Protein AF-X0WK59-F1 (afdb_monomer_lite)

Secondary structure (DSSP, 8-state):
-EEES--SS-HHHHHHHHHHHHS-TTT---EEEESS--SGGGGGS-TTSEEEE---SSHHHHHHHHHHHHHHH--SEEEEE--SSSSHHHHHHHHHHH--S-PEEEEE----GGG-

Organism: NCBI:txid412755

Foldseek 3Di:
DEEDAELAPDPLSVVVLVCQVDPDPVVDQAEYEYCAHDHDCNVSHDPSHHYHHQPDPDQVSSQVVVLVVCVVVVDQEYEYTDDPPGHVVSVVVSVVPDDPHNRHYHYDDDPPVVVD

pLDDT: mean 79.13, std 13.04, range [44.16, 94.69]

Radius of gyration: 13.74 Å; chains: 1; bounding box: 38×29×37 Å

Sequence (116 aa):
MILSITLEGGGSEKRTVYLLKYINRNIFEPILCLKEKKGEYLKDIPRHTKLYAIKRRYKLLTLLEMCKVILKEKPDIIFGNNVWGMNTIAIVALKLMFLKRQVKLIMGVGTNPSYF

Structure (mmCIF, N/CA/C/O backbone):
data_AF-X0WK59-F1
#
_entry.id   AF-X0WK59-F1
#
loop_
_atom_site.group_PDB
_atom_site.id
_atom_site.type_symbol
_atom_site.label_atom_id
_atom_site.label_alt_id
_atom_site.label_comp_id
_atom_site.label_asym_id
_atom_site.label_entity_id
_atom_site.label_seq_id
_atom_site.pdbx_PDB_ins_code
_atom_site.Cartn_x
_atom_site.Cartn_y
_atom_site.Cartn_z
_atom_site.occupancy
_atom_site.B_iso_or_equiv
_atom_site.auth_seq_id
_atom_site.auth_comp_id
_atom_site.auth_asym_id
_atom_site.auth_atom_id
_atom_site.pdbx_PDB_model_num
ATOM 1 N N . MET A 1 1 ? -6.827 -3.117 2.124 1.00 85.50 1 MET A N 1
ATOM 2 C CA . MET A 1 1 ? -5.871 -2.131 1.569 1.00 85.50 1 MET A CA 1
ATOM 3 C C . MET A 1 1 ? -4.638 -2.847 1.035 1.00 85.50 1 MET A C 1
ATOM 5 O O . MET A 1 1 ? -4.091 -3.689 1.731 1.00 85.50 1 MET A O 1
ATOM 9 N N . ILE A 1 2 ? -4.212 -2.530 -0.183 1.00 84.88 2 ILE A N 1
ATOM 10 C CA . ILE A 1 2 ? -2.998 -3.043 -0.820 1.00 84.88 2 ILE A CA 1
ATOM 11 C C . ILE A 1 2 ? -1.954 -1.934 -0.846 1.00 84.88 2 ILE A C 1
ATOM 13 O O . ILE A 1 2 ? -2.257 -0.800 -1.223 1.00 84.88 2 ILE A O 1
ATOM 17 N N . LEU A 1 3 ? -0.728 -2.272 -0.467 1.00 83.75 3 LEU A N 1
ATOM 18 C CA . L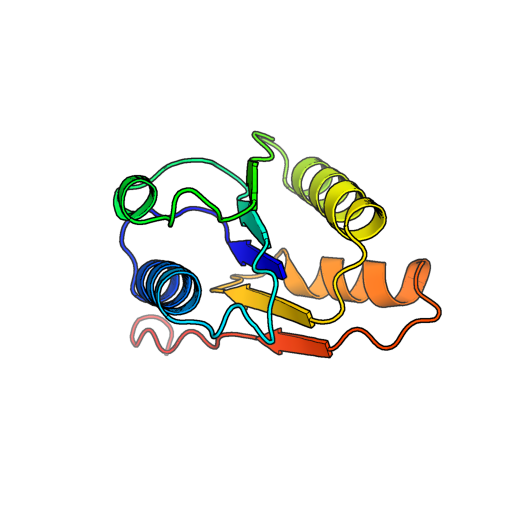EU A 1 3 ? 0.398 -1.352 -0.424 1.00 83.75 3 LEU A CA 1
ATOM 19 C C . LEU A 1 3 ? 1.462 -1.818 -1.412 1.00 83.75 3 LEU A C 1
ATOM 21 O O . LEU A 1 3 ? 1.923 -2.959 -1.340 1.00 83.75 3 LEU A O 1
ATOM 25 N N . SER A 1 4 ? 1.843 -0.926 -2.323 1.00 81.44 4 SER A N 1
ATOM 26 C CA . SER A 1 4 ? 2.898 -1.163 -3.312 1.00 81.44 4 SER A CA 1
ATOM 27 C C . SER A 1 4 ? 3.768 0.084 -3.468 1.00 81.44 4 SER A C 1
ATOM 29 O O . SER A 1 4 ? 3.376 1.196 -3.108 1.00 81.44 4 SER A O 1
ATOM 31 N N . ILE A 1 5 ? 4.981 -0.082 -3.986 1.00 80.50 5 ILE A N 1
ATOM 32 C CA . ILE A 1 5 ? 5.884 1.045 -4.245 1.00 80.50 5 ILE A CA 1
ATOM 33 C C . ILE A 1 5 ? 5.486 1.708 -5.571 1.00 80.50 5 ILE A C 1
ATOM 35 O O . ILE A 1 5 ? 5.230 2.914 -5.599 1.00 80.50 5 ILE A O 1
ATOM 39 N N . THR A 1 6 ? 5.392 0.912 -6.637 1.00 83.19 6 THR A N 1
ATOM 40 C CA . THR A 1 6 ? 5.086 1.326 -8.017 1.00 83.19 6 THR A CA 1
ATOM 41 C C . THR A 1 6 ? 4.257 0.232 -8.706 1.00 83.19 6 THR A C 1
ATOM 43 O O . THR A 1 6 ? 3.857 -0.744 -8.058 1.00 83.19 6 THR A O 1
ATOM 46 N N . LEU A 1 7 ? 3.962 0.404 -9.999 1.00 85.94 7 LEU A N 1
ATOM 47 C CA . LEU A 1 7 ? 3.330 -0.596 -10.866 1.00 85.94 7 LEU A CA 1
ATOM 48 C C . LEU A 1 7 ? 4.096 -0.765 -12.196 1.00 85.94 7 LEU A C 1
ATOM 50 O O . LEU A 1 7 ? 3.499 -0.793 -13.269 1.00 85.94 7 LEU A O 1
ATOM 54 N N . GLU A 1 8 ? 5.430 -0.822 -12.131 1.00 83.25 8 GLU A N 1
ATOM 55 C CA . GLU A 1 8 ? 6.333 -0.707 -13.295 1.00 83.25 8 GLU A CA 1
ATOM 56 C C . GLU A 1 8 ? 6.459 -1.939 -14.196 1.00 83.25 8 GLU A C 1
ATOM 58 O O . GLU A 1 8 ? 6.977 -1.791 -15.292 1.00 83.25 8 GLU A O 1
ATOM 63 N N . GLY A 1 9 ? 5.961 -3.115 -13.804 1.00 76.31 9 GLY A N 1
ATOM 64 C CA . GLY A 1 9 ? 5.962 -4.280 -14.706 1.00 76.31 9 GLY A CA 1
ATOM 65 C C . GLY A 1 9 ? 6.348 -5.615 -14.071 1.00 76.31 9 GLY A C 1
ATOM 66 O O . GLY A 1 9 ? 6.134 -6.659 -14.685 1.00 76.31 9 GLY A O 1
ATOM 67 N N . GLY A 1 10 ? 6.857 -5.618 -12.836 1.00 81.69 10 GLY A N 1
ATOM 68 C CA . GLY A 1 10 ? 7.308 -6.833 -12.152 1.00 81.69 10 GLY A CA 1
ATOM 69 C C . GLY A 1 10 ? 6.196 -7.832 -11.798 1.00 81.69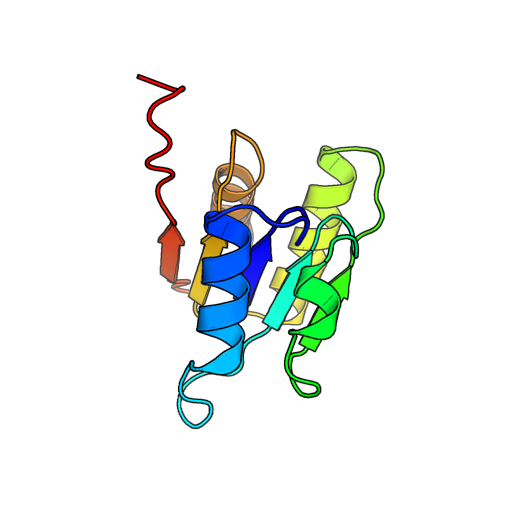 10 GLY A C 1
ATOM 70 O O . GLY A 1 10 ? 4.997 -7.530 -11.805 1.00 81.69 10 GLY A O 1
ATOM 71 N N . GLY A 1 11 ? 6.598 -9.064 -11.461 1.00 82.19 11 GLY A N 1
ATOM 72 C CA . GLY A 1 11 ? 5.667 -10.148 -11.120 1.00 82.19 11 GLY A CA 1
ATOM 73 C C . GLY A 1 11 ? 4.812 -9.839 -9.887 1.00 82.19 11 GLY A C 1
ATOM 74 O O . GLY A 1 11 ? 3.630 -10.178 -9.828 1.00 82.19 11 GLY A O 1
ATOM 75 N N . SER A 1 12 ? 5.375 -9.128 -8.913 1.00 80.75 12 SER A N 1
ATOM 76 C CA . SER A 1 12 ? 4.634 -8.610 -7.766 1.00 80.75 12 SER A CA 1
ATOM 77 C C . SER A 1 12 ? 3.547 -7.620 -8.177 1.00 80.75 12 SER A C 1
ATOM 79 O O . SER A 1 12 ? 2.402 -7.727 -7.744 1.00 80.75 12 SER A O 1
ATOM 81 N N . GLU A 1 13 ? 3.880 -6.638 -8.996 1.00 86.75 13 GLU A N 1
ATOM 82 C CA . GLU A 1 13 ? 3.002 -5.565 -9.449 1.00 86.75 13 GLU A CA 1
ATOM 83 C C . GLU A 1 13 ? 1.851 -6.144 -10.274 1.00 86.75 13 GLU A C 1
ATOM 85 O O . GLU A 1 13 ? 0.689 -5.804 -10.037 1.00 86.75 13 GLU A O 1
ATOM 90 N N . LYS A 1 14 ? 2.158 -7.117 -11.143 1.00 88.31 14 LYS A N 1
ATOM 91 C CA . LYS A 1 14 ? 1.161 -7.885 -11.896 1.00 88.31 14 LYS A CA 1
ATOM 92 C C . LYS A 1 14 ? 0.181 -8.603 -10.967 1.00 88.31 14 LYS A C 1
ATOM 94 O O . LYS A 1 14 ? -1.025 -8.509 -11.181 1.00 88.31 14 LYS A O 1
ATOM 99 N N . ARG A 1 15 ? 0.663 -9.258 -9.899 1.00 88.12 15 ARG A N 1
ATOM 100 C CA . ARG A 1 15 ? -0.204 -9.881 -8.875 1.00 88.12 15 ARG A CA 1
ATOM 101 C C . ARG A 1 15 ? -1.103 -8.859 -8.180 1.00 88.12 15 ARG A C 1
ATOM 103 O O . ARG A 1 15 ? -2.280 -9.139 -7.984 1.00 88.12 15 AR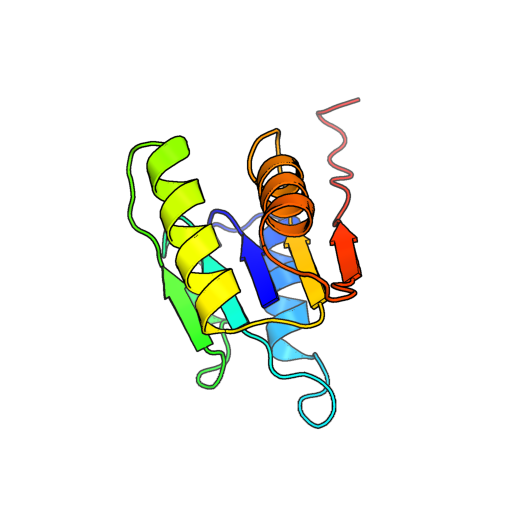G A O 1
ATOM 110 N N . THR A 1 16 ? -0.585 -7.677 -7.844 1.00 89.62 16 THR A N 1
ATOM 111 C CA . THR A 1 16 ? -1.390 -6.603 -7.232 1.00 89.62 16 THR A CA 1
ATOM 112 C C . THR A 1 16 ? -2.519 -6.158 -8.149 1.00 89.62 16 THR A C 1
ATOM 114 O O . THR A 1 16 ? -3.664 -6.071 -7.716 1.00 89.62 16 THR A O 1
ATOM 117 N N . VAL A 1 17 ? -2.219 -5.912 -9.421 1.00 91.62 17 VAL A N 1
ATOM 118 C CA . VAL A 1 17 ? -3.221 -5.500 -10.413 1.00 91.62 17 VAL A CA 1
ATOM 119 C C . VAL A 1 17 ? -4.244 -6.607 -10.644 1.00 91.62 17 VAL A C 1
ATOM 121 O O . VAL A 1 17 ? -5.439 -6.334 -10.700 1.00 91.62 17 VAL A O 1
ATOM 124 N N . TYR A 1 18 ? -3.797 -7.859 -10.713 1.00 92.62 18 TYR A N 1
ATOM 125 C CA . TYR A 1 18 ? -4.680 -9.012 -10.848 1.00 92.62 18 TYR A CA 1
ATOM 126 C C . TYR A 1 18 ? -5.627 -9.141 -9.648 1.00 92.62 18 TYR A C 1
ATOM 128 O O . TYR A 1 18 ? -6.837 -9.254 -9.827 1.00 92.62 18 TYR A O 1
ATOM 136 N N . LEU A 1 19 ? -5.102 -9.025 -8.425 1.00 91.81 19 LEU A N 1
ATOM 137 C CA . LEU A 1 19 ? -5.915 -9.024 -7.211 1.00 91.81 19 LEU A CA 1
ATOM 138 C C . LEU A 1 19 ? -6.931 -7.877 -7.233 1.00 91.81 19 LEU A C 1
ATOM 140 O O . LEU A 1 19 ? -8.104 -8.097 -6.966 1.00 91.81 19 LEU A O 1
ATOM 144 N N . LEU A 1 20 ? -6.516 -6.668 -7.617 1.00 93.12 20 LEU A N 1
ATOM 145 C CA . LEU A 1 20 ? -7.432 -5.535 -7.755 1.00 93.12 20 LEU A CA 1
ATOM 146 C C . LEU A 1 20 ? -8.529 -5.790 -8.791 1.00 93.12 20 LEU A C 1
ATOM 148 O O . LEU A 1 20 ? -9.666 -5.391 -8.556 1.00 93.12 20 LEU A O 1
ATOM 152 N N . LYS A 1 21 ? -8.216 -6.432 -9.920 1.00 93.75 21 LYS A N 1
ATOM 153 C CA . LYS A 1 21 ? -9.192 -6.738 -10.977 1.00 93.75 21 LYS A CA 1
ATOM 154 C C . LYS A 1 21 ? -10.225 -7.772 -10.530 1.00 93.75 21 LYS A C 1
ATOM 156 O O . LYS A 1 21 ? -11.406 -7.567 -10.791 1.00 93.75 21 LYS A O 1
ATOM 161 N N . TYR A 1 22 ? -9.790 -8.833 -9.852 1.00 94.69 22 TYR A N 1
ATOM 162 C CA . TYR A 1 22 ? -10.606 -10.037 -9.655 1.00 94.69 22 TYR A CA 1
ATOM 163 C C . TYR A 1 22 ? -11.056 -10.299 -8.213 1.00 94.69 22 TYR A C 1
ATOM 165 O O . TYR A 1 22 ? -11.785 -11.258 -7.974 1.00 94.69 22 TYR A O 1
ATOM 173 N N . ILE A 1 23 ? -10.662 -9.475 -7.237 1.00 93.50 23 ILE A N 1
ATOM 174 C CA . ILE A 1 23 ? -11.170 -9.615 -5.868 1.00 93.50 23 ILE A CA 1
ATOM 175 C C . ILE A 1 23 ? -12.688 -9.389 -5.821 1.00 93.50 23 ILE A C 1
ATOM 177 O O . ILE A 1 23 ? -13.210 -8.460 -6.439 1.00 93.50 23 ILE A O 1
ATOM 181 N N . ASN A 1 24 ? -13.400 -10.236 -5.071 1.00 94.31 24 ASN A N 1
ATOM 182 C CA . ASN A 1 24 ? -14.849 -10.126 -4.921 1.00 94.31 24 ASN A CA 1
ATOM 183 C C . ASN A 1 24 ? -15.222 -8.839 -4.165 1.00 94.31 24 ASN A C 1
ATOM 185 O O . ASN A 1 24 ? -14.908 -8.682 -2.985 1.00 94.31 24 ASN A O 1
ATOM 189 N N . ARG A 1 25 ? -15.932 -7.938 -4.844 1.00 90.81 25 ARG A N 1
ATOM 190 C CA . ARG A 1 25 ? -16.260 -6.591 -4.349 1.00 90.81 25 ARG A CA 1
ATOM 191 C C . ARG A 1 25 ? -17.455 -6.536 -3.414 1.00 90.81 25 ARG A C 1
ATOM 193 O O . ARG A 1 25 ? -17.619 -5.548 -2.714 1.00 90.81 25 ARG A O 1
ATOM 200 N N . ASN A 1 26 ? -18.236 -7.611 -3.361 1.00 94.06 26 ASN A N 1
ATOM 201 C CA . ASN A 1 26 ? -19.312 -7.752 -2.383 1.00 94.06 26 ASN A CA 1
ATOM 202 C C . ASN A 1 26 ? -18.759 -8.050 -0.981 1.00 94.06 26 ASN A C 1
ATOM 204 O O . ASN A 1 26 ? -19.471 -7.909 0.005 1.00 94.06 26 ASN A O 1
ATOM 208 N N . ILE A 1 27 ? -17.495 -8.483 -0.901 1.00 94.06 27 ILE A N 1
ATOM 209 C CA . ILE A 1 27 ? -16.817 -8.859 0.346 1.00 94.06 27 ILE A CA 1
ATOM 210 C C . ILE A 1 27 ? -15.699 -7.867 0.676 1.00 94.06 27 ILE A C 1
ATOM 212 O O . ILE A 1 27 ? -15.447 -7.581 1.843 1.00 94.06 27 ILE A O 1
ATOM 216 N N . PHE A 1 28 ? -15.010 -7.345 -0.342 1.00 93.31 28 PHE A N 1
ATOM 217 C CA . PHE A 1 28 ? -13.840 -6.495 -0.158 1.00 93.31 28 PHE A CA 1
ATOM 218 C C . PHE A 1 28 ? -13.989 -5.143 -0.850 1.00 93.31 28 PHE A C 1
ATOM 220 O O . PHE A 1 28 ? -14.313 -5.069 -2.033 1.00 93.31 28 PHE A O 1
ATOM 227 N N . GLU A 1 29 ? -13.593 -4.083 -0.147 1.00 93.75 29 GLU A N 1
ATOM 228 C CA . GLU A 1 29 ? -13.404 -2.749 -0.715 1.00 93.75 29 GLU A CA 1
ATOM 229 C C . GLU A 1 29 ? -11.897 -2.483 -0.923 1.00 93.75 29 GLU A C 1
ATOM 231 O O . GLU A 1 29 ? -11.172 -2.100 0.005 1.00 93.75 29 GLU A O 1
ATOM 236 N N . PRO A 1 30 ? -11.344 -2.759 -2.121 1.00 92.81 30 PRO A N 1
ATOM 237 C CA . PRO A 1 30 ? -9.914 -2.635 -2.340 1.00 92.81 30 PRO A CA 1
ATOM 238 C C . PRO A 1 30 ? -9.483 -1.170 -2.458 1.00 92.81 30 PRO A C 1
ATOM 240 O O . PRO A 1 30 ? -9.829 -0.460 -3.401 1.00 92.81 30 PRO A O 1
ATOM 243 N N . ILE A 1 31 ? -8.616 -0.764 -1.534 1.00 93.12 31 ILE A N 1
ATOM 244 C CA . ILE A 1 31 ? -7.886 0.506 -1.564 1.00 93.12 31 ILE A CA 1
ATOM 245 C C . ILE A 1 31 ? -6.442 0.213 -1.954 1.00 93.12 31 ILE A C 1
ATOM 247 O O . ILE A 1 31 ? -5.800 -0.600 -1.287 1.00 93.12 31 ILE A O 1
ATOM 251 N N . LEU A 1 32 ? -5.922 0.871 -2.986 1.00 92.25 32 LEU A N 1
ATOM 252 C CA . LEU A 1 32 ? -4.517 0.802 -3.384 1.00 92.25 32 LEU A CA 1
ATOM 253 C C . LEU A 1 32 ? -3.784 2.056 -2.898 1.00 92.25 32 LEU A C 1
ATOM 255 O O . LEU A 1 32 ? -4.190 3.176 -3.201 1.00 92.25 32 LEU A O 1
ATOM 259 N N . CYS A 1 33 ? -2.675 1.881 -2.189 1.00 89.50 33 CYS A N 1
ATOM 260 C CA . CYS A 1 33 ? -1.778 2.974 -1.834 1.00 89.50 33 CYS A CA 1
ATOM 261 C C . CYS A 1 33 ? -0.391 2.726 -2.431 1.00 89.50 33 CYS A C 1
ATOM 263 O O . CYS A 1 33 ? 0.255 1.714 -2.149 1.00 89.50 33 CYS A O 1
ATOM 265 N N . LEU A 1 34 ? 0.051 3.671 -3.258 1.00 88.44 34 LEU A N 1
ATOM 266 C CA . LEU A 1 34 ? 1.333 3.671 -3.946 1.00 88.44 34 LEU A CA 1
ATOM 267 C C . LEU A 1 34 ? 2.266 4.722 -3.343 1.00 88.44 34 LEU A C 1
ATOM 269 O O . LEU A 1 34 ? 1.851 5.855 -3.075 1.00 88.44 34 LEU A O 1
ATOM 273 N N . LYS A 1 35 ? 3.556 4.389 -3.208 1.00 82.94 35 LYS A N 1
ATOM 274 C CA . LYS A 1 35 ? 4.584 5.418 -2.972 1.00 82.94 35 LYS A CA 1
ATOM 275 C C . LYS A 1 35 ? 4.604 6.402 -4.142 1.00 82.94 35 LYS A C 1
ATOM 277 O O . LYS A 1 35 ? 4.595 7.616 -3.934 1.00 82.94 35 LYS A O 1
ATOM 282 N N . GLU A 1 36 ? 4.593 5.875 -5.361 1.00 83.69 36 GLU A N 1
ATOM 283 C CA . GLU A 1 36 ? 4.654 6.664 -6.582 1.00 83.69 36 GLU A CA 1
ATOM 284 C C . GLU A 1 36 ? 3.661 6.139 -7.622 1.00 83.69 36 GLU A C 1
ATOM 286 O O . GLU A 1 36 ? 3.598 4.943 -7.907 1.00 83.69 36 GLU A O 1
ATOM 291 N N . LYS A 1 37 ? 2.869 7.048 -8.202 1.00 88.06 37 LYS A N 1
ATOM 292 C CA . LYS A 1 37 ? 1.945 6.723 -9.293 1.00 88.06 37 LYS A CA 1
ATOM 293 C C . LYS A 1 37 ? 2.727 6.654 -10.603 1.00 88.06 37 LYS A C 1
ATOM 295 O O . LYS A 1 37 ? 2.654 7.577 -11.409 1.00 88.06 37 LYS A O 1
ATOM 300 N N . LYS A 1 38 ? 3.471 5.566 -10.792 1.00 88.44 38 LYS A N 1
ATOM 301 C CA . LYS A 1 38 ? 4.193 5.268 -12.033 1.00 88.44 38 LYS A CA 1
ATOM 302 C C . LYS A 1 38 ? 4.109 3.790 -12.409 1.00 88.44 38 LYS A C 1
ATOM 304 O O . LYS A 1 38 ? 3.889 2.940 -11.540 1.00 88.44 38 LYS A O 1
ATOM 309 N N . GLY A 1 39 ? 4.323 3.519 -13.693 1.00 87.69 39 GLY A N 1
ATOM 310 C CA . GLY A 1 39 ? 4.438 2.176 -14.248 1.00 87.69 39 GLY A CA 1
ATOM 311 C C . GLY A 1 39 ? 3.309 1.763 -15.190 1.00 87.69 39 GLY A C 1
ATOM 312 O O . GLY A 1 39 ? 2.227 2.354 -15.201 1.00 87.69 39 GLY A O 1
ATOM 313 N N . GLU A 1 40 ? 3.582 0.741 -15.997 1.00 89.50 40 GLU A N 1
ATOM 314 C CA . GLU A 1 40 ? 2.723 0.325 -17.107 1.00 89.50 40 GLU A CA 1
ATOM 315 C C . GLU A 1 40 ? 1.373 -0.232 -16.659 1.00 89.50 40 GLU A C 1
ATOM 317 O O . GLU A 1 40 ? 0.372 0.000 -17.336 1.00 89.50 40 GLU A O 1
ATOM 322 N N . TYR A 1 41 ? 1.304 -0.896 -15.500 1.00 91.06 41 TYR A N 1
ATOM 323 C CA . TYR A 1 41 ? 0.047 -1.475 -15.015 1.00 91.06 41 TYR A CA 1
ATOM 324 C C . TYR A 1 41 ? -0.894 -0.451 -14.360 1.00 91.06 41 TYR A C 1
ATOM 326 O O . TYR A 1 41 ? -1.960 -0.818 -13.866 1.00 91.06 41 TYR A O 1
ATOM 334 N N . LEU A 1 42 ? -0.559 0.845 -14.357 1.00 89.88 42 LEU A N 1
ATOM 335 C CA . LEU A 1 42 ? -1.491 1.885 -13.907 1.00 89.88 42 LEU A CA 1
ATOM 336 C C . LEU A 1 42 ? -2.776 1.913 -14.743 1.00 89.88 42 LEU A C 1
ATOM 338 O O . LEU A 1 42 ? -3.854 2.134 -14.192 1.00 89.88 42 LEU A O 1
ATOM 342 N N . LYS A 1 43 ? -2.664 1.674 -16.057 1.00 90.69 43 LYS A N 1
ATOM 343 C CA . LYS A 1 43 ? -3.807 1.625 -16.987 1.00 90.69 43 LYS A CA 1
ATOM 344 C C . LYS A 1 43 ? -4.752 0.456 -16.706 1.00 90.69 43 LYS A C 1
ATOM 346 O O . LYS A 1 43 ? -5.916 0.489 -17.085 1.00 90.69 43 LYS A O 1
ATOM 351 N N . ASP A 1 44 ? -4.239 -0.560 -16.022 1.00 92.38 44 ASP A N 1
ATOM 352 C CA . ASP A 1 44 ? -4.943 -1.786 -15.686 1.00 92.38 44 ASP A CA 1
ATOM 353 C C . ASP A 1 44 ? -5.671 -1.711 -14.337 1.00 92.38 44 ASP A C 1
ATOM 355 O O . ASP A 1 44 ? -6.370 -2.655 -13.964 1.00 92.38 44 ASP A O 1
ATOM 359 N N . ILE A 1 45 ? -5.532 -0.609 -13.591 1.00 92.19 45 ILE A N 1
ATOM 360 C CA . ILE A 1 45 ? -6.258 -0.427 -12.334 1.00 92.19 45 ILE A CA 1
ATOM 361 C C . ILE A 1 45 ? -7.753 -0.222 -12.639 1.00 92.19 45 ILE A C 1
ATOM 363 O O . ILE A 1 45 ? -8.107 0.682 -13.402 1.00 92.19 45 ILE A O 1
ATOM 367 N N . PRO A 1 46 ? -8.659 -0.995 -12.013 1.00 92.00 46 PRO A N 1
ATOM 368 C CA . PRO A 1 46 ? -10.095 -0.772 -12.145 1.00 92.00 46 PRO A CA 1
ATOM 369 C C . PRO A 1 46 ? -10.495 0.642 -11.704 1.00 92.00 46 PRO A C 1
ATOM 371 O O . PRO A 1 46 ? -10.083 1.104 -10.642 1.00 92.00 46 PRO A O 1
ATOM 374 N N . ARG A 1 47 ? -11.352 1.322 -12.480 1.00 88.69 47 ARG A N 1
ATOM 375 C CA . ARG A 1 47 ? -11.737 2.736 -12.245 1.00 88.69 47 ARG A CA 1
ATOM 376 C C . ARG A 1 47 ? -12.312 3.028 -10.853 1.00 88.69 47 ARG A C 1
ATOM 378 O O . ARG A 1 47 ? -12.226 4.149 -10.376 1.00 88.69 47 ARG A O 1
ATOM 385 N N . HIS A 1 48 ? -12.902 2.025 -10.221 1.00 87.00 48 HIS A N 1
ATOM 386 C CA . HIS A 1 48 ? -13.562 2.104 -8.920 1.00 87.00 48 HIS A CA 1
ATOM 387 C C . HIS A 1 48 ? -12.638 1.702 -7.758 1.00 87.00 48 HIS A C 1
ATOM 389 O O . HIS A 1 48 ? -13.068 1.641 -6.611 1.00 87.00 48 HIS A O 1
ATOM 395 N N . THR A 1 49 ? -11.362 1.414 -8.025 1.00 91.38 49 THR A N 1
ATOM 396 C CA . THR A 1 49 ? -10.359 1.234 -6.975 1.00 91.38 49 THR A CA 1
ATOM 397 C C . THR A 1 49 ? -9.934 2.596 -6.439 1.00 91.38 49 THR A C 1
ATOM 399 O O . THR A 1 49 ? -9.402 3.434 -7.169 1.00 91.38 49 THR A O 1
ATOM 402 N N . LYS A 1 50 ? -10.103 2.799 -5.131 1.00 93.50 50 LYS A N 1
ATOM 403 C CA . LYS A 1 50 ? -9.607 3.992 -4.442 1.00 93.50 50 LYS A CA 1
ATOM 404 C C . LYS A 1 50 ? -8.079 3.988 -4.451 1.00 93.50 50 LYS A C 1
ATOM 406 O O . LYS A 1 50 ? -7.464 3.050 -3.944 1.00 93.50 50 LYS A O 1
ATOM 411 N N . LEU A 1 51 ? -7.473 5.019 -5.040 1.00 92.75 51 LEU A N 1
ATOM 412 C CA . LEU A 1 51 ? -6.027 5.114 -5.246 1.00 92.75 51 LEU A CA 1
ATOM 413 C C . LEU A 1 51 ? -5.425 6.288 -4.468 1.00 92.75 51 LEU A C 1
ATOM 415 O O . LEU A 1 51 ? -5.772 7.443 -4.705 1.00 92.75 51 LEU A O 1
ATOM 419 N N . TYR A 1 52 ? -4.449 5.989 -3.616 1.00 91.06 52 TYR A N 1
ATOM 420 C CA . TYR A 1 52 ? -3.596 6.966 -2.944 1.00 91.06 52 TYR A CA 1
ATOM 421 C C . TYR A 1 52 ? -2.186 6.940 -3.543 1.00 91.06 52 TYR A C 1
ATOM 423 O O . TYR A 1 52 ? -1.612 5.870 -3.726 1.00 91.06 52 TYR A O 1
ATOM 431 N N . ALA A 1 53 ? -1.616 8.110 -3.846 1.00 89.69 53 ALA A N 1
ATOM 432 C CA . ALA A 1 53 ? -0.261 8.247 -4.381 1.00 89.69 53 ALA A CA 1
ATOM 433 C C . ALA A 1 53 ? 0.529 9.270 -3.560 1.00 89.69 53 ALA A C 1
ATOM 435 O O . ALA A 1 53 ? 0.215 10.458 -3.586 1.00 89.69 53 ALA A O 1
ATOM 436 N N . ILE A 1 54 ? 1.548 8.812 -2.833 1.00 82.19 54 ILE A N 1
ATOM 437 C CA . ILE A 1 54 ? 2.155 9.593 -1.746 1.00 82.19 54 ILE A CA 1
ATOM 438 C C . ILE A 1 54 ? 3.218 10.599 -2.218 1.00 82.19 54 ILE A C 1
ATOM 440 O O . ILE A 1 54 ? 3.454 11.584 -1.527 1.00 82.19 54 ILE A O 1
ATOM 444 N N . LYS A 1 55 ? 3.816 10.430 -3.408 1.00 80.19 55 LYS A N 1
ATOM 445 C CA . LYS A 1 55 ? 4.745 11.392 -4.052 1.00 80.19 55 LYS A CA 1
ATOM 446 C C . LYS A 1 55 ? 5.751 12.044 -3.073 1.00 80.19 55 LYS A C 1
ATOM 448 O O . LYS A 1 55 ? 5.962 13.256 -3.092 1.00 80.19 55 LYS A O 1
ATOM 453 N N . ARG A 1 56 ? 6.384 11.256 -2.192 1.00 79.12 56 ARG A N 1
ATOM 454 C CA . ARG A 1 56 ? 7.441 11.736 -1.280 1.00 79.12 56 ARG A CA 1
ATOM 455 C C . ARG A 1 56 ? 8.804 11.164 -1.666 1.00 79.12 56 ARG A C 1
ATOM 457 O O . ARG A 1 56 ? 8.945 9.969 -1.916 1.00 79.12 56 ARG A O 1
ATOM 464 N N . ARG A 1 57 ? 9.823 12.032 -1.658 1.00 73.56 57 ARG A N 1
ATOM 465 C CA . ARG A 1 57 ? 11.228 11.671 -1.919 1.00 73.56 57 ARG A CA 1
ATOM 466 C C . ARG A 1 57 ? 11.814 10.829 -0.784 1.00 73.56 57 ARG A C 1
ATOM 468 O O . ARG A 1 57 ? 12.488 9.832 -1.029 1.00 73.56 57 ARG A O 1
ATOM 475 N N . TYR A 1 58 ? 11.527 11.219 0.458 1.00 75.06 58 TYR A N 1
ATOM 476 C CA . TYR A 1 58 ? 12.107 10.606 1.650 1.00 75.06 58 TYR A CA 1
ATOM 477 C C . TYR A 1 58 ? 11.268 9.441 2.174 1.00 75.06 58 TYR A C 1
ATOM 479 O O . TYR A 1 58 ? 10.038 9.502 2.241 1.00 75.06 58 TYR A O 1
ATOM 487 N N . LYS A 1 59 ? 11.969 8.386 2.592 1.00 72.62 59 LYS A N 1
ATOM 488 C CA . LYS A 1 59 ? 11.405 7.136 3.109 1.00 72.62 59 LYS A CA 1
ATOM 489 C C . LYS A 1 59 ? 10.523 7.352 4.350 1.00 72.62 59 LYS A C 1
ATOM 491 O O . LYS A 1 59 ? 9.384 6.900 4.357 1.00 72.62 59 LYS A O 1
ATOM 496 N N . LEU A 1 60 ? 10.998 8.114 5.339 1.00 75.25 60 LEU A N 1
ATOM 497 C CA . LEU A 1 60 ? 10.240 8.414 6.564 1.00 75.25 60 LEU A CA 1
ATOM 498 C C . LEU A 1 60 ? 8.967 9.225 6.289 1.00 75.25 60 LEU A C 1
ATOM 500 O O . LEU A 1 60 ? 7.905 8.897 6.800 1.00 75.25 60 LEU A O 1
ATOM 504 N N . LEU A 1 61 ? 9.038 10.242 5.425 1.00 79.50 61 LEU A N 1
ATOM 505 C CA . LEU A 1 61 ? 7.854 11.026 5.052 1.00 79.50 61 LEU A CA 1
ATOM 506 C C . LEU A 1 61 ? 6.843 10.194 4.260 1.00 79.50 61 LEU A C 1
ATOM 508 O O . LEU A 1 61 ? 5.640 10.347 4.444 1.00 79.50 61 LEU A O 1
ATOM 512 N N . THR A 1 62 ? 7.328 9.301 3.391 1.00 79.12 62 THR A N 1
ATOM 513 C CA . THR A 1 62 ? 6.467 8.351 2.673 1.00 79.12 62 THR A CA 1
ATOM 514 C C . THR A 1 62 ? 5.701 7.489 3.665 1.00 79.12 62 THR A C 1
ATOM 516 O O . THR A 1 62 ? 4.489 7.334 3.543 1.00 79.12 62 THR A O 1
ATOM 519 N N . LEU A 1 63 ? 6.412 6.967 4.664 1.00 77.88 63 LEU A N 1
ATOM 520 C CA . LEU A 1 63 ? 5.822 6.166 5.715 1.00 77.88 63 LEU A CA 1
ATOM 521 C C . LEU A 1 63 ? 4.764 6.958 6.492 1.00 77.88 63 LEU A C 1
ATOM 523 O O . LEU A 1 63 ? 3.642 6.483 6.593 1.00 77.88 63 LEU A O 1
ATOM 527 N N . LEU A 1 64 ? 5.077 8.171 6.961 1.00 80.00 64 LEU A N 1
ATOM 528 C CA . LEU A 1 64 ? 4.131 9.016 7.703 1.00 80.00 64 LEU A CA 1
ATOM 529 C C . LEU A 1 64 ? 2.835 9.290 6.927 1.00 80.00 64 LEU A C 1
ATOM 531 O O . LEU A 1 64 ? 1.748 9.268 7.501 1.00 80.00 64 LEU A O 1
ATOM 535 N N . GLU A 1 65 ? 2.920 9.519 5.620 1.00 82.62 65 GLU A N 1
ATOM 536 C CA . GLU A 1 65 ? 1.731 9.687 4.778 1.00 82.62 65 GLU A CA 1
ATOM 537 C C . GLU A 1 65 ? 0.953 8.372 4.604 1.00 82.62 65 GLU A C 1
ATOM 539 O O . GLU A 1 65 ? -0.278 8.383 4.642 1.00 82.62 65 GLU A O 1
ATOM 544 N N . MET A 1 66 ? 1.636 7.222 4.509 1.00 81.12 66 MET A N 1
ATOM 545 C CA . MET A 1 66 ? 0.970 5.910 4.529 1.00 81.12 66 MET A CA 1
ATOM 546 C C . MET A 1 66 ? 0.220 5.705 5.848 1.00 81.12 66 MET A C 1
ATOM 548 O O . MET A 1 66 ? -0.921 5.245 5.824 1.00 81.12 66 MET A O 1
ATOM 552 N N . CYS A 1 67 ? 0.804 6.112 6.982 1.00 80.38 67 CYS A N 1
ATOM 553 C CA . CYS A 1 67 ? 0.132 6.092 8.283 1.00 80.38 67 CYS A CA 1
ATOM 554 C C . CYS A 1 67 ? -1.182 6.866 8.242 1.00 80.38 67 CYS A C 1
ATOM 556 O O . CYS A 1 67 ? -2.211 6.355 8.674 1.00 80.38 67 CYS A O 1
ATOM 558 N N . LYS A 1 68 ? -1.154 8.097 7.717 1.00 84.00 68 LYS A N 1
ATOM 559 C CA . LYS A 1 68 ? -2.337 8.963 7.637 1.00 84.00 68 LYS A CA 1
ATOM 560 C C . LYS A 1 68 ? -3.440 8.314 6.809 1.00 84.00 68 LYS A C 1
ATOM 562 O O . LYS A 1 68 ? -4.596 8.335 7.222 1.00 84.00 68 LYS A O 1
ATOM 567 N N . VAL A 1 69 ? -3.090 7.695 5.681 1.00 85.62 69 VAL A N 1
ATOM 568 C CA . VAL A 1 69 ? -4.049 6.958 4.845 1.00 85.62 69 VAL A CA 1
ATOM 569 C C . VAL A 1 69 ? -4.624 5.758 5.601 1.00 85.62 69 VAL A C 1
ATOM 571 O O . VAL A 1 69 ? -5.837 5.573 5.602 1.00 85.62 69 VAL A O 1
ATOM 574 N N . ILE A 1 70 ? -3.798 4.979 6.302 1.00 82.88 70 ILE A N 1
ATOM 575 C CA . ILE A 1 70 ? -4.259 3.833 7.105 1.00 82.88 70 ILE A CA 1
ATOM 576 C C . ILE A 1 70 ? -5.189 4.288 8.238 1.00 82.88 70 ILE A C 1
ATOM 578 O O . ILE A 1 70 ? -6.238 3.684 8.436 1.00 82.88 70 ILE A O 1
ATOM 582 N N . LEU A 1 71 ? -4.849 5.358 8.959 1.00 83.38 71 LEU A N 1
ATOM 583 C CA . LEU A 1 71 ? -5.672 5.894 10.049 1.00 83.38 71 LEU A CA 1
ATOM 584 C C . LEU A 1 71 ? -6.990 6.498 9.548 1.00 83.38 71 LEU A C 1
ATOM 586 O O . LEU A 1 71 ? -8.009 6.397 10.233 1.00 83.38 71 LEU A O 1
ATOM 590 N N . LYS A 1 72 ? -6.978 7.100 8.354 1.00 86.50 72 LYS A N 1
ATOM 591 C CA . LYS A 1 72 ? -8.167 7.650 7.696 1.00 86.50 72 LYS A CA 1
ATOM 592 C C . LYS A 1 72 ? -9.111 6.547 7.222 1.00 86.50 72 LYS A C 1
ATOM 594 O O . LYS A 1 72 ? -10.302 6.605 7.500 1.00 86.50 72 LYS A O 1
ATOM 599 N N . GLU A 1 73 ? -8.577 5.563 6.505 1.00 88.88 73 GLU A N 1
ATOM 600 C CA . GLU A 1 73 ? -9.364 4.511 5.848 1.00 88.88 73 GLU A CA 1
ATOM 601 C C . GLU A 1 73 ? -9.689 3.335 6.771 1.00 88.88 73 GLU A C 1
ATOM 603 O O . GLU A 1 73 ? -10.617 2.586 6.498 1.00 88.88 73 GLU A O 1
ATOM 608 N N . LYS A 1 74 ? -8.931 3.167 7.862 1.00 86.88 74 LYS A N 1
ATOM 609 C CA . LYS A 1 74 ? -9.116 2.131 8.890 1.00 86.88 74 LYS A CA 1
ATOM 610 C C . LYS A 1 74 ? -9.327 0.721 8.304 1.00 86.88 74 LYS A C 1
ATOM 612 O O . LYS A 1 74 ? -10.319 0.080 8.639 1.00 86.88 74 LYS A O 1
ATOM 617 N N . PRO A 1 75 ? -8.415 0.219 7.449 1.00 86.31 75 PRO A N 1
ATOM 618 C CA . PRO A 1 75 ? -8.618 -1.051 6.761 1.00 86.31 75 PRO A CA 1
ATOM 619 C C . PRO A 1 75 ? -8.568 -2.251 7.718 1.00 86.31 75 PRO A C 1
ATOM 621 O O . PRO A 1 75 ? -7.685 -2.324 8.574 1.00 86.31 75 PRO A O 1
ATOM 624 N N . ASP A 1 76 ? -9.427 -3.246 7.496 1.00 86.75 76 ASP A N 1
ATOM 625 C CA . ASP A 1 76 ? -9.417 -4.506 8.262 1.00 86.75 76 ASP A CA 1
ATOM 626 C C . ASP A 1 76 ? -8.267 -5.439 7.849 1.00 86.75 76 ASP A C 1
ATOM 628 O O . ASP A 1 76 ? -7.733 -6.207 8.654 1.00 86.75 76 ASP A O 1
ATOM 632 N N . ILE A 1 77 ? -7.857 -5.356 6.578 1.00 86.25 77 ILE A N 1
ATOM 633 C CA . ILE A 1 77 ? -6.799 -6.180 5.989 1.00 86.25 77 ILE A CA 1
ATOM 634 C C . ILE A 1 77 ? -5.796 -5.292 5.262 1.00 86.25 77 ILE A C 1
ATOM 636 O O . ILE A 1 77 ? -6.171 -4.463 4.423 1.00 86.25 77 ILE A O 1
ATOM 640 N N . ILE A 1 78 ? -4.511 -5.514 5.524 1.00 86.31 78 ILE A N 1
ATOM 641 C CA . ILE A 1 78 ? -3.411 -4.900 4.783 1.00 86.31 78 ILE A CA 1
ATOM 642 C C . ILE A 1 78 ? -2.648 -5.989 4.032 1.00 86.31 78 ILE A C 1
ATOM 644 O O . ILE A 1 78 ? -2.141 -6.932 4.634 1.00 86.31 78 ILE A O 1
ATOM 648 N N . PHE A 1 79 ? -2.554 -5.838 2.714 1.00 85.69 79 PHE A N 1
ATOM 649 C CA . PHE A 1 79 ? -1.759 -6.685 1.835 1.00 85.69 79 PHE A CA 1
ATOM 650 C C . PHE A 1 79 ? -0.509 -5.925 1.385 1.00 85.69 79 PHE A C 1
ATOM 652 O O . PHE A 1 79 ? -0.604 -4.929 0.663 1.00 85.69 79 PHE A O 1
ATOM 659 N N . GLY A 1 80 ? 0.660 -6.372 1.839 1.00 81.38 80 GLY A N 1
ATOM 660 C CA . GLY A 1 80 ? 1.954 -5.815 1.452 1.00 81.38 80 GLY A CA 1
ATOM 661 C C . GLY A 1 80 ? 2.546 -6.599 0.290 1.00 81.38 80 GLY A C 1
ATOM 662 O O . GLY A 1 80 ? 2.870 -7.778 0.443 1.00 81.38 80 GLY A O 1
ATOM 663 N N . ASN A 1 81 ? 2.709 -5.953 -0.862 1.00 71.62 81 ASN A N 1
ATOM 664 C CA . ASN A 1 81 ? 3.290 -6.578 -2.041 1.00 71.62 81 ASN A CA 1
ATOM 665 C C . ASN A 1 81 ? 4.742 -6.125 -2.239 1.00 71.62 81 ASN A C 1
ATOM 667 O O . ASN A 1 81 ? 4.996 -4.934 -2.398 1.00 71.62 81 ASN A O 1
ATOM 671 N N . ASN A 1 82 ? 5.664 -7.093 -2.224 1.00 62.09 82 ASN A N 1
ATOM 672 C CA . ASN A 1 82 ? 7.103 -6.940 -2.457 1.00 62.09 82 ASN A CA 1
ATOM 673 C C . ASN A 1 82 ? 7.748 -5.791 -1.670 1.00 62.09 82 ASN A C 1
ATOM 675 O O . ASN A 1 82 ? 8.041 -4.708 -2.177 1.00 62.09 82 ASN A O 1
ATOM 679 N N . VAL A 1 83 ? 7.957 -6.046 -0.382 1.00 54.66 83 VAL A N 1
ATOM 680 C CA . VAL A 1 83 ? 8.545 -5.074 0.531 1.00 54.66 83 VAL A CA 1
ATOM 681 C C . VAL A 1 83 ? 9.977 -5.479 0.817 1.00 54.66 83 VAL A C 1
ATOM 683 O O . VAL A 1 83 ? 10.277 -6.082 1.842 1.00 54.66 83 VAL A O 1
ATOM 686 N N . TRP A 1 84 ? 10.868 -5.127 -0.104 1.00 51.47 84 TRP A N 1
ATOM 687 C CA . TRP A 1 84 ? 12.295 -5.074 0.180 1.00 51.47 84 TRP A CA 1
ATOM 688 C C . TRP A 1 84 ? 12.536 -4.024 1.277 1.00 51.47 84 TRP A C 1
ATOM 690 O O . TRP A 1 84 ? 12.599 -2.818 1.039 1.00 51.47 84 TRP A O 1
ATOM 700 N N . GLY A 1 85 ? 12.548 -4.500 2.522 1.00 54.16 85 GLY A N 1
ATOM 701 C CA . GLY A 1 85 ? 13.158 -3.861 3.684 1.00 54.16 85 GLY A CA 1
ATOM 702 C C . GLY A 1 85 ? 12.438 -2.706 4.390 1.00 54.16 85 GLY A C 1
ATOM 703 O O . GLY A 1 85 ? 12.946 -2.305 5.429 1.00 54.16 85 GLY A O 1
ATOM 704 N N . MET A 1 86 ? 11.322 -2.124 3.911 1.00 52.28 86 MET A N 1
ATOM 705 C CA . MET A 1 86 ? 10.950 -0.784 4.434 1.00 52.28 86 MET A CA 1
ATOM 706 C C . MET A 1 86 ? 9.509 -0.451 4.824 1.00 52.28 86 MET A C 1
ATOM 708 O O . MET A 1 86 ? 9.332 0.435 5.655 1.00 52.28 86 MET A O 1
ATOM 712 N N . ASN A 1 87 ? 8.477 -1.112 4.305 1.00 59.25 87 ASN A N 1
ATOM 713 C CA . ASN A 1 87 ? 7.104 -0.635 4.539 1.00 59.25 87 ASN A CA 1
ATOM 714 C C . ASN A 1 87 ? 6.329 -1.470 5.565 1.00 59.25 87 ASN A C 1
ATOM 716 O O . ASN A 1 87 ? 5.615 -0.912 6.386 1.00 59.25 87 ASN A O 1
ATOM 720 N N . THR A 1 88 ? 6.496 -2.787 5.614 1.00 55.59 88 THR A N 1
ATOM 721 C CA . THR A 1 88 ? 5.655 -3.688 6.421 1.00 55.59 88 THR A CA 1
ATOM 722 C C . THR A 1 88 ? 6.001 -3.697 7.896 1.00 55.59 88 THR A C 1
ATOM 724 O O . THR A 1 88 ? 5.089 -3.681 8.714 1.00 55.59 88 THR A O 1
ATOM 727 N N . ILE A 1 89 ? 7.282 -3.599 8.250 1.00 55.16 89 ILE A N 1
ATOM 728 C CA . ILE A 1 89 ? 7.728 -3.428 9.644 1.00 55.16 89 ILE A CA 1
ATOM 729 C C . ILE A 1 89 ? 7.174 -2.125 10.228 1.00 55.16 89 ILE A C 1
ATOM 731 O O . ILE A 1 89 ? 6.695 -2.090 11.355 1.00 55.16 89 ILE A O 1
ATOM 735 N N . ALA A 1 90 ? 7.159 -1.060 9.434 1.00 57.66 90 ALA A N 1
ATOM 736 C CA . ALA A 1 90 ? 6.660 0.227 9.876 1.00 57.66 90 ALA A CA 1
ATOM 737 C C . ALA A 1 90 ? 5.119 0.290 9.948 1.00 57.66 90 ALA A C 1
ATOM 739 O O . ALA A 1 90 ? 4.567 0.939 10.832 1.00 57.66 90 ALA A O 1
ATOM 740 N N . ILE A 1 91 ? 4.415 -0.460 9.095 1.00 61.47 91 ILE A N 1
ATOM 741 C CA . ILE A 1 91 ? 2.964 -0.697 9.203 1.00 61.47 91 ILE A CA 1
ATOM 742 C C . ILE A 1 91 ? 2.618 -1.551 10.428 1.00 61.47 91 ILE A C 1
ATOM 744 O O . ILE A 1 91 ? 1.605 -1.304 11.078 1.00 61.47 91 ILE A O 1
ATOM 748 N N . VAL A 1 92 ? 3.464 -2.517 10.791 1.00 58.56 92 VAL A N 1
ATOM 749 C CA . VAL A 1 92 ? 3.353 -3.265 12.055 1.00 58.56 92 VAL A CA 1
ATOM 750 C C . VAL A 1 92 ? 3.644 -2.362 13.260 1.00 58.56 92 VAL A C 1
ATOM 752 O O . VAL A 1 92 ? 2.932 -2.436 14.257 1.00 58.56 92 VAL A O 1
ATOM 755 N N . ALA A 1 93 ? 4.609 -1.446 13.171 1.00 59.94 93 ALA A N 1
ATOM 756 C CA . ALA A 1 93 ? 4.843 -0.444 14.213 1.00 59.94 93 ALA A CA 1
ATOM 757 C C . ALA A 1 93 ? 3.629 0.494 14.388 1.00 59.94 93 ALA A C 1
ATOM 759 O O . ALA A 1 93 ? 3.236 0.808 15.508 1.00 59.94 93 ALA A O 1
ATOM 760 N N . LEU A 1 94 ? 2.956 0.860 13.294 1.00 63.28 94 LEU A N 1
ATOM 761 C CA . LEU A 1 94 ? 1.692 1.608 13.327 1.00 63.28 94 LEU A CA 1
ATOM 762 C C . LEU A 1 94 ? 0.522 0.805 13.902 1.00 63.28 94 LEU A C 1
ATOM 764 O O . LEU A 1 94 ? -0.310 1.367 14.616 1.00 63.28 94 LEU A O 1
ATOM 768 N N . LYS A 1 95 ? 0.480 -0.505 13.621 1.00 59.94 95 LYS A N 1
ATOM 769 C CA . LYS A 1 95 ? -0.466 -1.469 14.205 1.00 59.94 95 LYS A CA 1
ATOM 770 C C . LYS A 1 95 ? -0.366 -1.484 15.735 1.00 59.94 95 LYS A C 1
ATOM 772 O O . LYS A 1 95 ? -1.398 -1.495 16.394 1.00 59.94 95 LYS A O 1
ATOM 777 N N . LEU A 1 96 ? 0.853 -1.446 16.281 1.00 55.75 96 LEU A N 1
ATOM 778 C CA . LEU A 1 96 ? 1.118 -1.446 17.726 1.00 55.75 96 LEU A CA 1
ATOM 779 C C . LEU A 1 96 ? 0.798 -0.108 18.409 1.00 55.75 96 LEU A C 1
ATOM 781 O O . LEU A 1 96 ? 0.401 -0.101 19.568 1.00 55.75 96 LEU A O 1
ATOM 785 N N . MET A 1 97 ? 0.962 1.016 17.708 1.00 56.53 97 MET A N 1
ATOM 786 C CA . MET A 1 97 ? 0.921 2.338 18.341 1.00 56.53 97 MET A CA 1
ATOM 787 C C . MET A 1 97 ? -0.486 2.963 18.417 1.00 56.53 97 MET A C 1
ATOM 789 O O . MET A 1 97 ? -0.746 3.724 19.343 1.00 56.53 97 MET A O 1
ATOM 793 N N . PHE A 1 98 ? -1.408 2.654 17.489 1.00 57.47 98 PHE A N 1
ATOM 794 C CA . PHE A 1 98 ? -2.677 3.410 17.374 1.00 57.47 98 PHE A CA 1
ATOM 795 C C . PHE A 1 98 ? -3.969 2.589 17.317 1.00 57.47 98 PHE A C 1
ATOM 797 O O . PHE A 1 98 ? -5.051 3.139 17.525 1.00 57.47 98 PHE A O 1
ATOM 804 N N . LEU A 1 99 ? -3.910 1.291 17.025 1.00 57.78 99 LEU A N 1
ATOM 805 C CA . LEU A 1 99 ? -5.108 0.495 16.768 1.00 57.78 99 LEU A CA 1
ATOM 806 C C . LEU A 1 99 ? -5.272 -0.569 17.855 1.00 57.78 99 LEU A C 1
ATOM 808 O O . LEU A 1 99 ? -4.712 -1.654 17.756 1.00 57.78 99 LEU A O 1
ATOM 812 N N . LYS A 1 100 ? -6.157 -0.325 18.832 1.00 64.00 100 LYS A N 1
ATOM 813 C CA . LYS A 1 100 ? -6.792 -1.391 19.643 1.00 64.00 100 LYS A CA 1
ATOM 814 C C . LYS A 1 100 ? -7.716 -2.287 18.779 1.00 64.00 100 LYS A C 1
ATOM 816 O O . LYS A 1 100 ? -8.803 -2.659 19.205 1.00 64.00 100 LYS A O 1
ATOM 821 N N . ARG A 1 101 ? -7.355 -2.564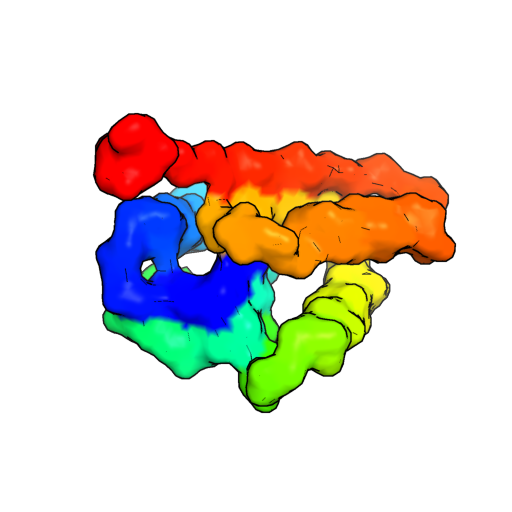 17.520 1.00 67.31 101 ARG A N 1
ATOM 822 C CA . ARG A 1 101 ? -8.159 -3.292 16.524 1.00 67.31 101 ARG A CA 1
ATOM 823 C C . ARG A 1 101 ? -7.329 -4.401 15.891 1.00 67.31 101 ARG A C 1
ATOM 825 O O . ARG A 1 101 ? -6.139 -4.238 15.626 1.00 67.31 101 ARG A O 1
ATOM 832 N N . GLN A 1 102 ? -7.981 -5.523 15.608 1.00 71.38 102 GLN A N 1
ATOM 833 C CA . GLN A 1 102 ? -7.351 -6.678 14.977 1.00 71.38 102 GLN A CA 1
ATOM 834 C C . GLN A 1 102 ? -7.252 -6.478 13.458 1.00 71.38 102 GLN A C 1
ATOM 836 O O . GLN A 1 102 ? -8.121 -6.903 12.707 1.00 71.38 102 GLN A O 1
ATOM 841 N N . VAL A 1 103 ? -6.185 -5.820 12.994 1.00 78.00 103 VAL A N 1
ATOM 842 C CA . VAL A 1 103 ? -5.880 -5.727 11.554 1.00 78.00 103 VAL A CA 1
ATOM 843 C C . VAL A 1 103 ? -5.112 -6.970 11.104 1.00 78.00 103 VAL A C 1
ATOM 845 O O . VAL A 1 103 ? -4.055 -7.297 11.667 1.00 78.00 103 VAL A O 1
ATOM 848 N N . LYS A 1 104 ? -5.605 -7.647 10.062 1.00 81.50 104 LYS A N 1
ATOM 849 C CA . LYS A 1 104 ? -4.930 -8.804 9.458 1.00 81.50 104 LYS A CA 1
ATOM 850 C C . LYS A 1 104 ? -3.882 -8.330 8.453 1.00 81.50 104 LYS A C 1
ATOM 852 O O . LYS A 1 104 ? -4.189 -7.612 7.505 1.00 81.50 104 LYS A O 1
ATOM 857 N N . LEU A 1 105 ? -2.634 -8.744 8.658 1.00 80.56 105 LEU A N 1
ATOM 858 C CA . LEU A 1 105 ? -1.533 -8.464 7.740 1.00 80.56 105 LEU A CA 1
ATOM 859 C C . LEU A 1 105 ? -1.287 -9.690 6.862 1.00 80.56 105 LEU A C 1
ATOM 861 O O . LEU A 1 105 ? -1.126 -10.794 7.377 1.00 80.56 105 LEU A O 1
ATOM 865 N N . ILE A 1 106 ? -1.240 -9.484 5.550 1.00 82.69 106 ILE A N 1
ATOM 866 C CA . ILE A 1 106 ? -0.907 -10.508 4.561 1.00 82.69 106 ILE A CA 1
ATOM 867 C C . ILE A 1 106 ? 0.303 -10.017 3.769 1.00 82.69 106 ILE A C 1
ATOM 869 O O . ILE A 1 106 ? 0.324 -8.890 3.272 1.00 82.69 106 ILE A O 1
ATOM 873 N N . MET A 1 107 ? 1.317 -10.869 3.668 1.00 79.31 107 MET A N 1
ATOM 874 C CA . MET A 1 107 ? 2.603 -10.547 3.062 1.00 79.31 107 MET A CA 1
ATOM 875 C C . MET A 1 107 ? 2.801 -11.372 1.797 1.00 79.31 107 MET A C 1
ATOM 877 O O . MET A 1 107 ? 2.797 -12.600 1.849 1.00 79.31 107 MET A O 1
ATOM 881 N N . GLY A 1 108 ? 2.997 -10.704 0.661 1.00 74.00 108 GLY A N 1
ATOM 882 C CA . GLY A 1 108 ? 3.459 -11.369 -0.550 1.00 74.00 108 GLY A CA 1
ATOM 883 C C . GLY A 1 108 ? 4.952 -11.662 -0.444 1.00 74.00 108 GLY A C 1
ATOM 884 O O . GLY A 1 108 ? 5.756 -10.730 -0.404 1.00 74.00 108 GLY A O 1
ATOM 885 N N . VAL A 1 109 ? 5.327 -12.939 -0.427 1.00 71.00 109 VAL A N 1
ATOM 886 C CA . VAL A 1 109 ? 6.735 -13.350 -0.488 1.00 71.00 109 VAL A CA 1
ATOM 887 C C . VAL A 1 109 ? 7.230 -13.214 -1.932 1.00 71.00 109 VAL A C 1
ATOM 889 O O . VAL A 1 109 ? 6.535 -13.575 -2.894 1.00 71.00 109 VAL A O 1
ATOM 892 N N . GLY A 1 110 ? 8.406 -12.607 -2.089 1.00 66.19 110 GLY A N 1
ATOM 893 C CA . GLY A 1 110 ? 9.122 -12.572 -3.358 1.00 66.19 110 GLY A CA 1
ATOM 894 C C . GLY A 1 110 ? 9.867 -13.887 -3.543 1.00 66.19 110 GLY A C 1
ATOM 895 O O . GLY A 1 110 ? 10.639 -14.273 -2.678 1.00 66.19 110 GLY A O 1
ATOM 896 N N . THR A 1 111 ? 9.635 -14.570 -4.657 1.00 63.72 111 THR A N 1
ATOM 897 C CA . THR A 1 111 ? 10.309 -15.830 -5.011 1.00 63.72 111 THR A CA 1
ATOM 898 C C . THR A 1 111 ? 11.283 -15.618 -6.168 1.00 63.72 111 THR A C 1
ATOM 900 O O . THR A 1 111 ? 11.425 -16.490 -7.019 1.00 63.72 111 THR A O 1
ATOM 903 N N . ASN A 1 112 ? 11.882 -14.425 -6.276 1.00 62.72 112 ASN A N 1
ATOM 904 C CA . ASN A 1 112 ? 12.776 -14.132 -7.393 1.00 62.72 112 ASN A CA 1
ATOM 905 C C . ASN A 1 112 ? 14.076 -14.942 -7.209 1.00 62.72 112 ASN A C 1
ATOM 907 O O . ASN A 1 112 ? 14.719 -14.766 -6.173 1.00 62.72 112 ASN A O 1
ATOM 911 N N . PRO A 1 113 ? 14.467 -15.806 -8.166 1.00 57.84 113 PRO A N 1
ATOM 912 C CA . PRO A 1 113 ? 15.626 -16.692 -8.014 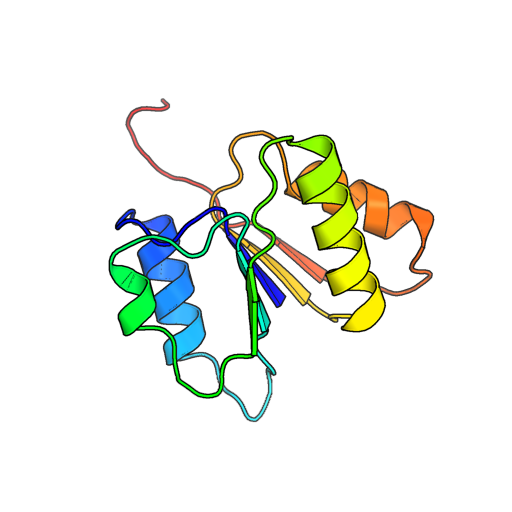1.00 57.84 113 PRO A CA 1
ATOM 913 C C . PRO A 1 113 ? 16.956 -15.955 -7.847 1.00 57.84 113 PRO A C 1
ATOM 915 O O . PRO A 1 113 ? 17.876 -16.489 -7.253 1.00 57.84 113 PRO A O 1
ATOM 918 N N . SER A 1 114 ? 17.050 -14.710 -8.319 1.00 56.44 114 SER A N 1
ATOM 919 C CA . SER A 1 114 ? 18.242 -13.856 -8.230 1.00 56.44 114 SER A CA 1
ATOM 920 C C . SER A 1 114 ? 18.597 -13.374 -6.813 1.00 56.44 114 SER A C 1
ATOM 922 O O . SER A 1 114 ? 19.498 -12.553 -6.655 1.00 56.44 114 SER A O 1
ATOM 924 N N . TYR A 1 115 ? 17.873 -13.841 -5.795 1.00 51.50 115 TYR A N 1
ATOM 925 C CA . TYR A 1 115 ? 18.080 -13.504 -4.386 1.00 51.50 115 TYR A CA 1
ATOM 926 C C . TYR A 1 115 ? 18.417 -14.719 -3.510 1.00 51.50 115 TYR A C 1
ATOM 928 O O . TYR A 1 115 ? 18.454 -14.572 -2.287 1.00 51.50 115 TYR A O 1
ATOM 936 N N . PHE A 1 116 ? 18.627 -15.885 -4.129 1.00 44.16 116 PHE A N 1
ATOM 937 C CA . PHE A 1 116 ? 19.141 -17.098 -3.497 1.00 44.16 116 PHE A CA 1
ATOM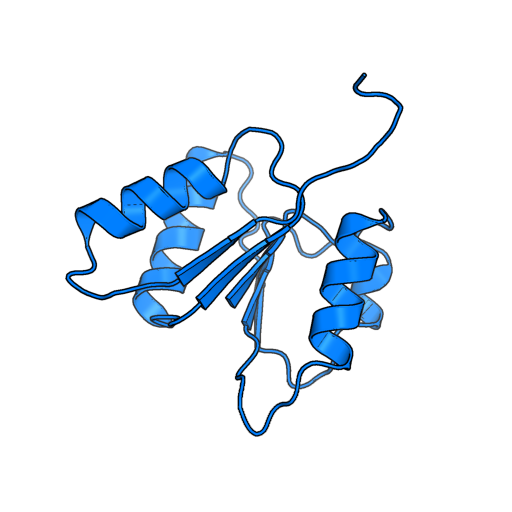 938 C C . PHE A 1 116 ? 20.595 -17.329 -3.902 1.00 44.16 116 PHE A C 1
ATOM 940 O O . PHE A 1 116 ? 20.925 -17.035 -5.074 1.00 44.16 116 PHE A O 1
#